Protein AF-A0A4Q3CVP9-F1 (afdb_monomer_lite)

pLDDT: mean 87.48, std 17.73, range [39.38, 98.94]

Sequence (114 aa):
MRLIPFLLAALLAPLSAQAQQSSAQEKPRWTLVIHGGAGTIQKDKITPEQEASVRAGLEAALAAGSKVLEAGGDSLDAVQAAVQVLEDDPHFNAGRGAVFTWEGRNELDSAIMD

Structure (mmCIF, N/CA/C/O backbone):
data_AF-A0A4Q3CVP9-F1
#
_entry.id   AF-A0A4Q3CVP9-F1
#
loop_
_atom_site.group_PDB
_atom_site.id
_atom_site.type_symbol
_atom_site.label_atom_id
_atom_site.label_alt_id
_atom_site.label_comp_id
_atom_site.label_asym_id
_atom_site.label_entity_id
_atom_site.label_seq_id
_atom_site.pdbx_PDB_ins_code
_atom_site.Cartn_x
_atom_site.Cartn_y
_atom_site.Cartn_z
_atom_site.occupancy
_atom_site.B_iso_or_equiv
_atom_site.auth_seq_id
_atom_site.auth_comp_id
_atom_site.auth_asym_id
_atom_site.auth_atom_id
_atom_site.pdbx_PDB_model_num
ATOM 1 N N . MET A 1 1 ? -49.869 29.093 83.827 1.00 49.91 1 MET A N 1
ATOM 2 C CA . MET A 1 1 ? -49.875 28.955 82.354 1.00 49.91 1 MET A CA 1
ATOM 3 C C . MET A 1 1 ? -48.443 28.773 81.887 1.00 49.91 1 MET A C 1
ATOM 5 O O . MET A 1 1 ? -47.616 29.626 82.169 1.00 49.91 1 MET A O 1
ATOM 9 N N . ARG A 1 2 ? -48.130 27.607 81.314 1.00 39.38 2 ARG A N 1
ATOM 10 C CA . ARG A 1 2 ? -46.774 27.204 80.918 1.00 39.38 2 ARG A CA 1
ATOM 11 C C . ARG A 1 2 ? -46.460 27.763 79.526 1.00 39.38 2 ARG A C 1
ATOM 13 O O . ARG A 1 2 ? -47.207 27.490 78.594 1.00 39.38 2 ARG A O 1
ATOM 20 N N . LEU A 1 3 ? -45.377 28.528 79.409 1.00 46.81 3 LEU A N 1
ATOM 21 C CA . LEU A 1 3 ? -44.767 28.936 78.141 1.00 46.81 3 LEU A CA 1
ATOM 22 C C . LEU A 1 3 ? -43.861 27.795 77.660 1.00 46.81 3 LEU A C 1
ATOM 24 O O . LEU A 1 3 ? -42.902 27.446 78.343 1.00 46.81 3 LEU A O 1
ATOM 28 N N . ILE A 1 4 ? -44.184 27.206 76.510 1.00 51.59 4 ILE A N 1
ATOM 29 C CA . ILE A 1 4 ? -43.342 26.236 75.800 1.00 51.59 4 ILE A CA 1
ATOM 30 C C . ILE A 1 4 ? -42.856 26.941 74.527 1.00 51.59 4 ILE A C 1
ATOM 32 O O . ILE A 1 4 ? -43.703 27.347 73.730 1.00 51.59 4 ILE A O 1
ATOM 36 N N . PRO A 1 5 ? -41.542 27.116 74.302 1.00 55.25 5 PRO A N 1
ATOM 37 C CA . PRO A 1 5 ? -41.051 27.578 73.016 1.00 55.25 5 PRO A CA 1
ATOM 38 C C . PRO A 1 5 ? -41.010 26.397 72.039 1.00 55.25 5 PRO A C 1
ATOM 40 O O . PRO A 1 5 ? -40.475 25.331 72.342 1.00 55.25 5 PRO A O 1
ATOM 43 N N . PHE A 1 6 ? -41.590 26.591 70.856 1.00 50.88 6 PHE A N 1
ATOM 44 C CA . PHE A 1 6 ? -41.427 25.692 69.719 1.00 50.88 6 PHE A CA 1
ATOM 45 C C . PHE A 1 6 ? -39.969 25.749 69.241 1.00 50.88 6 PHE A C 1
ATOM 47 O O . PHE A 1 6 ? -39.538 26.738 68.653 1.00 50.88 6 PHE A O 1
ATOM 54 N N . LEU A 1 7 ? -39.212 24.682 69.492 1.00 50.00 7 LEU A N 1
ATOM 55 C CA . LEU A 1 7 ? -37.922 24.414 68.858 1.00 50.00 7 LEU A CA 1
ATOM 56 C C . LEU A 1 7 ? -38.195 23.579 67.601 1.00 50.00 7 LEU A C 1
ATOM 58 O O . LEU A 1 7 ? -38.380 22.366 67.666 1.00 50.00 7 LEU A O 1
ATOM 62 N N . LEU A 1 8 ? -38.281 24.255 66.455 1.00 51.00 8 LEU A N 1
ATOM 63 C CA . LEU A 1 8 ? -38.366 23.624 65.142 1.00 51.00 8 LEU A CA 1
ATOM 64 C C . LEU A 1 8 ? -36.949 23.182 64.739 1.00 51.00 8 LEU A C 1
ATOM 66 O O . LEU A 1 8 ? -36.159 23.974 64.228 1.00 51.00 8 LEU A O 1
ATOM 70 N N . ALA A 1 9 ? -36.598 21.928 65.020 1.00 53.41 9 ALA A N 1
ATOM 71 C CA . ALA A 1 9 ? -35.363 21.328 64.530 1.00 53.41 9 ALA A CA 1
ATOM 72 C C . ALA A 1 9 ? -35.517 21.017 63.032 1.00 53.41 9 ALA A C 1
ATOM 74 O O . ALA A 1 9 ? -36.109 20.008 62.651 1.00 53.41 9 ALA A O 1
ATOM 75 N N . ALA A 1 10 ? -35.013 21.904 62.175 1.00 58.75 10 ALA A N 1
ATOM 76 C CA . ALA A 1 10 ? -34.870 21.631 60.752 1.00 58.75 10 ALA A CA 1
ATOM 77 C C . ALA A 1 10 ? -33.737 20.607 60.552 1.00 58.75 10 ALA A C 1
ATOM 79 O O . ALA A 1 10 ? -32.559 20.937 60.689 1.00 58.75 10 ALA A O 1
ATOM 80 N N . LEU A 1 11 ? -34.094 19.354 60.251 1.00 58.72 11 LEU A N 1
ATOM 81 C CA . LEU A 1 11 ? -33.146 18.344 59.782 1.00 58.72 11 LEU A CA 1
ATOM 82 C C . LEU A 1 11 ? -32.639 18.737 58.385 1.00 58.72 11 LEU A C 1
ATOM 84 O O . LEU A 1 11 ? -33.310 18.513 57.380 1.00 58.72 11 LEU A O 1
ATOM 88 N N . LEU A 1 12 ? -31.436 19.308 58.327 1.00 59.53 12 LEU A N 1
ATOM 89 C CA . LEU A 1 12 ? -30.632 19.380 57.109 1.00 59.53 12 LEU A CA 1
ATOM 90 C C . LEU A 1 12 ? -30.075 17.981 56.809 1.00 59.53 12 LEU A C 1
ATOM 92 O O . LEU A 1 12 ? -29.086 17.558 57.404 1.00 59.53 12 LEU A O 1
ATOM 96 N N . ALA A 1 13 ? -30.709 17.254 55.890 1.00 60.91 13 ALA A N 1
ATOM 97 C CA . ALA A 1 13 ? -30.067 16.114 55.244 1.00 60.91 13 ALA A CA 1
ATOM 98 C C . ALA A 1 13 ? -28.983 16.641 54.284 1.00 60.91 13 ALA A C 1
ATOM 100 O O . ALA A 1 13 ? -29.261 17.577 53.526 1.00 60.91 13 ALA A O 1
ATOM 101 N N . PRO A 1 14 ? -27.758 16.086 54.276 1.00 53.03 14 PRO A N 1
ATOM 102 C CA . PRO A 1 14 ? -26.772 16.486 53.291 1.00 53.03 14 PRO A CA 1
ATOM 103 C C . PRO A 1 14 ? -27.218 15.947 51.929 1.00 53.03 14 PRO A C 1
ATOM 105 O O . PRO A 1 14 ? -27.378 14.740 51.749 1.00 53.03 14 PRO A O 1
ATOM 108 N N . LEU A 1 15 ? -27.415 16.845 50.960 1.00 59.00 15 LEU A N 1
ATOM 109 C CA . LEU A 1 15 ? -27.398 16.475 49.549 1.00 59.00 15 LEU A CA 1
ATOM 110 C C . LEU A 1 15 ? -26.017 15.874 49.271 1.00 59.00 15 LEU A C 1
ATOM 112 O O . LEU A 1 15 ? -25.017 16.592 49.217 1.00 59.00 15 LEU A O 1
ATOM 116 N N . SER A 1 16 ? -25.943 14.557 49.118 1.00 61.94 16 SER A N 1
ATOM 117 C CA . SER A 1 16 ? -24.772 13.916 48.536 1.00 61.94 16 SER A CA 1
ATOM 118 C C . SER A 1 16 ? -24.676 14.374 47.083 1.00 61.94 16 SER A C 1
ATOM 120 O O . SER A 1 16 ? -25.385 13.878 46.212 1.00 61.94 16 SER A O 1
ATOM 122 N N . ALA A 1 17 ? -23.822 15.362 46.824 1.00 60.69 17 ALA A N 1
ATOM 123 C CA . ALA A 1 17 ? -23.383 15.695 45.482 1.00 60.69 17 ALA A CA 1
ATOM 124 C C . ALA A 1 17 ? -22.557 14.513 44.959 1.00 60.69 17 ALA A C 1
ATOM 126 O O . A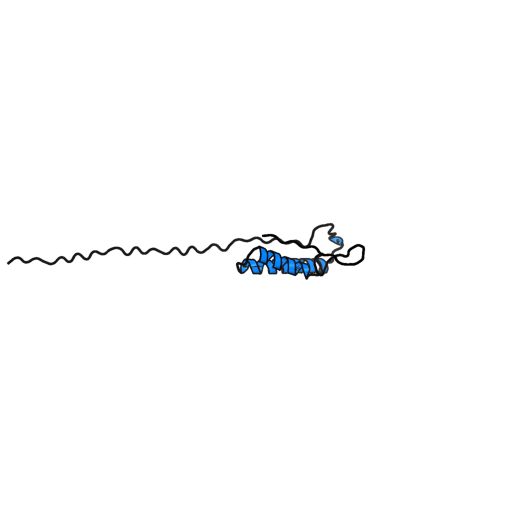LA A 1 17 ? -21.352 14.424 45.192 1.00 60.69 17 ALA A O 1
ATOM 127 N N . GLN A 1 18 ? -23.212 13.566 44.290 1.00 57.97 18 GLN A N 1
ATOM 128 C CA . GLN A 1 18 ? -22.516 12.603 43.450 1.00 57.97 18 GLN A CA 1
ATOM 129 C C . GLN A 1 18 ? -21.919 13.383 42.282 1.00 57.97 18 GLN A C 1
ATOM 131 O O . GLN A 1 18 ? -22.600 13.741 41.324 1.00 57.97 18 GLN A O 1
ATOM 136 N N . ALA A 1 19 ? -20.631 13.700 42.409 1.00 57.81 19 ALA A N 1
ATOM 137 C CA . ALA A 1 19 ? -19.806 14.111 41.293 1.00 57.81 19 ALA A CA 1
ATOM 138 C C . ALA A 1 19 ? -19.833 12.963 40.279 1.00 57.81 19 ALA A C 1
ATOM 140 O O . ALA A 1 19 ? -19.197 11.930 40.478 1.00 57.81 19 ALA A O 1
ATOM 141 N N . GLN A 1 20 ? -20.628 13.126 39.223 1.00 57.16 20 GLN A N 1
ATOM 142 C CA . GLN A 1 20 ? -20.619 12.237 38.075 1.00 57.16 20 GLN A CA 1
ATOM 143 C C . GLN A 1 20 ? -19.215 12.334 37.467 1.00 57.16 20 GLN A C 1
ATOM 145 O O . GLN A 1 20 ? -18.893 13.296 36.768 1.00 57.16 20 GLN A O 1
ATOM 150 N N . GLN A 1 21 ? -18.346 11.377 37.791 1.00 54.56 21 GLN A N 1
ATOM 151 C CA . GLN A 1 21 ? -17.086 11.198 37.086 1.00 54.56 21 GLN A CA 1
ATOM 152 C C . GLN A 1 21 ? -17.442 10.815 35.653 1.00 54.56 21 GLN A C 1
ATOM 154 O O . GLN A 1 21 ? -17.727 9.660 35.352 1.00 54.56 21 GLN A O 1
ATOM 159 N N . SER A 1 22 ? -17.468 11.816 34.775 1.00 55.22 22 SER A N 1
ATOM 160 C CA . SER A 1 22 ? -17.388 11.595 33.341 1.00 55.22 22 SER A CA 1
ATOM 161 C C . SER A 1 22 ? -16.044 10.921 33.097 1.00 55.22 22 SER A C 1
ATOM 163 O O . SER A 1 22 ? -15.002 11.577 33.089 1.00 55.22 22 SER A O 1
ATOM 165 N N . SER A 1 23 ? -16.042 9.591 33.011 1.00 55.31 23 SER A N 1
ATOM 166 C CA . SER A 1 23 ? -14.893 8.859 32.507 1.00 55.31 23 SER A CA 1
ATOM 167 C C . SER A 1 23 ? -14.706 9.326 31.070 1.00 55.31 23 SER A C 1
ATOM 169 O O . SER A 1 23 ? -15.457 8.912 30.185 1.00 55.31 23 SER A O 1
ATOM 171 N N . ALA A 1 24 ? -13.760 10.236 30.842 1.00 62.31 24 ALA A N 1
ATOM 172 C CA . ALA A 1 24 ? -13.272 10.505 29.505 1.00 62.31 24 ALA A CA 1
ATOM 173 C C . ALA A 1 24 ? -12.832 9.150 28.944 1.00 62.31 24 ALA A C 1
ATOM 175 O O . ALA A 1 24 ? -11.855 8.577 29.421 1.00 62.31 24 ALA A O 1
ATOM 176 N N . GLN A 1 25 ? -13.624 8.587 28.031 1.00 63.53 25 GLN A N 1
ATOM 177 C CA . GLN A 1 25 ? -13.261 7.363 27.334 1.00 63.53 25 GLN A CA 1
ATOM 178 C C . GLN A 1 25 ? -11.905 7.623 26.681 1.00 63.53 25 GLN A C 1
ATOM 180 O O . GLN A 1 25 ? -11.777 8.554 25.880 1.00 63.53 25 GLN A O 1
ATOM 185 N N . GLU A 1 26 ? -10.880 6.872 27.088 1.00 71.06 26 GLU A N 1
ATOM 186 C CA . GLU A 1 26 ? -9.583 6.949 26.428 1.00 71.06 26 GLU A CA 1
ATOM 187 C C . GLU A 1 26 ? -9.799 6.675 24.943 1.00 71.06 26 GLU A C 1
ATOM 189 O O . GLU A 1 26 ? -10.462 5.705 24.571 1.00 71.06 26 GLU A O 1
ATOM 194 N N . LYS A 1 27 ? -9.270 7.560 24.089 1.00 71.44 27 LYS A N 1
ATOM 195 C CA . LYS A 1 27 ? -9.341 7.345 22.645 1.00 71.44 27 LYS A CA 1
ATOM 196 C C . LYS A 1 27 ? -8.721 5.977 22.339 1.00 71.44 27 LYS A C 1
ATOM 198 O O . LYS A 1 27 ? -7.596 5.735 22.791 1.00 71.44 27 LYS A O 1
ATOM 203 N N . PRO A 1 28 ? -9.414 5.103 21.590 1.00 77.25 28 PRO A N 1
ATOM 204 C CA . PRO A 1 28 ? -8.885 3.792 21.260 1.00 77.25 28 PRO A CA 1
ATOM 205 C C . PRO A 1 28 ? -7.530 3.950 20.571 1.00 77.25 28 PRO A C 1
ATOM 207 O O . PRO A 1 28 ? -7.363 4.745 19.643 1.00 77.25 28 PRO A O 1
ATOM 210 N N . ARG A 1 29 ? -6.537 3.218 21.076 1.00 92.19 29 ARG A N 1
ATOM 211 C CA . ARG A 1 29 ? -5.202 3.178 20.484 1.00 92.19 29 ARG A CA 1
ATOM 212 C C . ARG A 1 29 ? -5.200 2.127 19.392 1.00 92.19 29 ARG A C 1
ATOM 214 O O . ARG A 1 29 ? -5.424 0.955 19.672 1.00 92.19 29 ARG A O 1
ATOM 221 N N . TRP A 1 30 ? -4.905 2.547 18.174 1.00 96.56 30 TRP A N 1
ATOM 222 C CA . TRP A 1 30 ? -4.783 1.659 17.028 1.00 96.56 30 TRP A CA 1
ATOM 223 C C . TRP A 1 30 ? -3.356 1.669 16.479 1.00 96.56 30 TRP A C 1
ATOM 225 O O . TRP A 1 30 ? -2.524 2.518 16.810 1.00 96.56 30 TRP A O 1
ATOM 235 N N . THR A 1 31 ? -3.049 0.673 15.660 1.00 97.69 31 THR A N 1
ATOM 236 C CA . THR A 1 31 ? -1.818 0.586 14.877 1.00 97.69 31 THR A CA 1
ATOM 237 C C . THR A 1 31 ? -2.187 -0.045 13.547 1.00 97.69 31 THR A C 1
ATOM 239 O O . THR A 1 31 ? -2.794 -1.111 13.530 1.00 97.69 31 THR A O 1
ATOM 242 N N . LEU A 1 32 ? -1.840 0.625 12.451 1.00 98.31 32 LEU A N 1
ATOM 243 C CA . LEU A 1 32 ? -2.076 0.148 11.094 1.00 98.31 32 LEU A CA 1
ATOM 244 C C . LEU A 1 32 ? -0.728 -0.068 10.410 1.00 98.31 32 LEU A C 1
ATOM 246 O O . LEU A 1 32 ? 0.145 0.799 10.461 1.00 98.31 32 LEU A O 1
ATOM 250 N N . VAL A 1 33 ? -0.562 -1.229 9.781 1.00 98.50 33 VAL A N 1
ATOM 251 C CA . VAL A 1 33 ? 0.636 -1.595 9.020 1.00 98.50 33 VAL A CA 1
ATOM 252 C C . VAL A 1 33 ? 0.201 -2.036 7.630 1.00 98.50 33 VAL A C 1
ATOM 254 O O . VAL A 1 33 ? -0.765 -2.779 7.493 1.00 98.50 33 VAL A O 1
ATOM 257 N N . ILE A 1 34 ? 0.929 -1.585 6.610 1.00 98.62 34 ILE A N 1
ATOM 258 C CA . ILE A 1 34 ? 0.698 -1.927 5.203 1.00 98.62 34 ILE A CA 1
ATOM 259 C C . ILE A 1 34 ? 2.004 -2.405 4.555 1.00 98.62 34 ILE A C 1
ATOM 261 O O . ILE A 1 34 ? 3.093 -2.102 5.049 1.00 98.62 34 ILE A O 1
ATOM 265 N N . HIS A 1 35 ? 1.914 -3.106 3.423 1.00 98.12 35 HIS A N 1
ATOM 266 C CA . HIS A 1 35 ? 3.063 -3.396 2.564 1.00 98.12 35 HIS A CA 1
ATOM 267 C C . HIS A 1 35 ? 2.687 -3.299 1.080 1.00 98.12 35 HIS A C 1
ATOM 269 O O . HIS A 1 35 ? 1.576 -3.643 0.697 1.00 98.12 35 HIS A O 1
ATOM 275 N N . GLY A 1 36 ? 3.645 -2.911 0.234 1.00 96.69 36 GLY A N 1
ATOM 276 C CA . GLY A 1 36 ? 3.508 -2.924 -1.233 1.00 96.69 36 GLY A CA 1
ATOM 277 C C . GLY A 1 36 ? 4.071 -4.182 -1.911 1.00 96.69 36 GLY A C 1
ATOM 278 O O . GLY A 1 36 ? 4.142 -4.244 -3.133 1.00 96.69 36 GLY A O 1
ATOM 279 N N . GLY A 1 37 ? 4.518 -5.165 -1.120 1.00 95.50 37 GLY A N 1
ATOM 280 C CA . GLY A 1 37 ? 5.184 -6.386 -1.587 1.00 95.50 37 GLY A CA 1
ATOM 281 C C . GLY A 1 37 ? 6.653 -6.454 -1.156 1.00 95.50 37 GLY A C 1
ATOM 282 O O . GLY A 1 37 ? 7.275 -5.441 -0.840 1.00 95.50 37 GLY A O 1
ATOM 283 N N . ALA A 1 38 ? 7.204 -7.666 -1.116 1.00 94.06 38 ALA A N 1
ATOM 284 C CA . ALA A 1 38 ? 8.601 -7.932 -0.777 1.00 94.06 38 ALA A CA 1
ATOM 285 C C . ALA A 1 38 ? 9.250 -8.807 -1.859 1.00 94.06 38 ALA A C 1
ATOM 287 O O . ALA A 1 38 ? 8.565 -9.538 -2.570 1.00 94.06 38 ALA A O 1
ATOM 288 N N . GLY A 1 39 ? 10.576 -8.741 -1.988 1.00 91.56 39 GLY A N 1
ATOM 289 C CA . GLY A 1 39 ? 11.312 -9.511 -2.989 1.00 91.56 39 GLY A CA 1
ATOM 290 C C . GLY A 1 39 ? 12.674 -8.903 -3.305 1.00 91.56 39 GLY A C 1
ATOM 291 O O . GLY A 1 39 ? 13.264 -8.194 -2.488 1.00 91.56 39 GLY A O 1
ATOM 292 N N . THR A 1 40 ? 13.184 -9.173 -4.506 1.00 91.06 40 THR A N 1
ATOM 293 C CA . THR A 1 40 ? 14.457 -8.609 -4.967 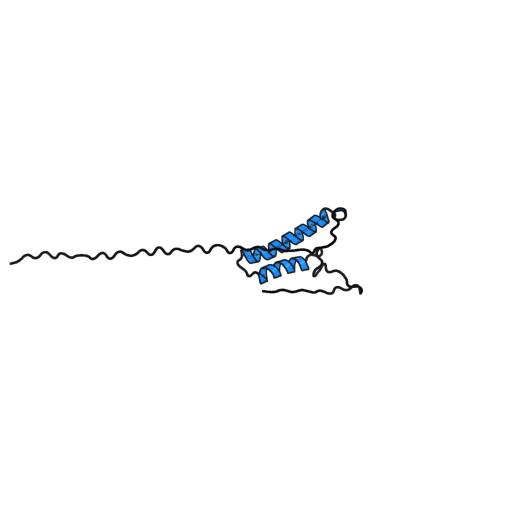1.00 91.06 40 THR A CA 1
ATOM 294 C C . THR A 1 40 ? 14.273 -7.172 -5.448 1.00 91.06 40 THR A C 1
ATOM 296 O O . THR A 1 40 ? 13.989 -6.920 -6.615 1.00 91.06 40 THR A O 1
ATOM 299 N N . ILE A 1 41 ? 14.474 -6.223 -4.536 1.00 89.44 41 ILE A N 1
ATOM 300 C CA . ILE A 1 41 ? 14.425 -4.784 -4.805 1.00 89.44 41 ILE A CA 1
ATOM 301 C C . ILE A 1 41 ? 15.863 -4.274 -4.962 1.00 89.44 41 ILE A C 1
ATOM 303 O O . ILE A 1 41 ? 16.611 -4.167 -3.991 1.00 89.44 41 ILE A O 1
ATOM 307 N N . GLN A 1 42 ? 16.270 -3.995 -6.199 1.00 91.62 42 GLN A N 1
ATOM 308 C CA . GLN A 1 42 ? 17.619 -3.520 -6.527 1.00 91.62 42 GLN A CA 1
ATOM 309 C C . GLN A 1 42 ? 17.634 -1.992 -6.515 1.00 91.62 42 GLN A C 1
ATOM 311 O O . GLN A 1 42 ? 17.214 -1.356 -7.478 1.00 91.62 42 GLN A O 1
ATOM 316 N N . LYS A 1 43 ? 18.070 -1.403 -5.395 1.00 89.94 43 LYS A N 1
ATOM 317 C CA . LYS A 1 43 ? 18.014 0.051 -5.167 1.00 89.94 43 LYS A CA 1
ATOM 318 C C . LYS A 1 43 ? 18.768 0.859 -6.230 1.00 89.94 43 LYS A C 1
ATOM 320 O O . LYS A 1 43 ? 18.349 1.954 -6.570 1.00 89.94 43 LYS A O 1
ATOM 325 N N . ASP A 1 44 ? 19.847 0.308 -6.773 1.00 94.38 44 ASP A N 1
ATOM 326 C CA . ASP A 1 44 ? 20.634 0.883 -7.868 1.00 94.38 44 ASP A CA 1
ATOM 327 C C . ASP A 1 44 ? 19.871 0.970 -9.201 1.00 94.38 44 ASP A C 1
ATOM 329 O O . ASP A 1 44 ? 20.264 1.732 -10.081 1.00 94.38 44 ASP A O 1
ATOM 333 N N . LYS A 1 45 ? 18.772 0.221 -9.349 1.00 93.62 45 LYS A N 1
ATOM 334 C CA . LYS A 1 45 ? 17.906 0.225 -10.537 1.00 93.62 45 LYS A CA 1
ATOM 335 C C . LYS A 1 45 ? 16.628 1.041 -10.375 1.00 93.62 45 LYS A C 1
ATOM 337 O O . LYS A 1 45 ? 15.832 1.086 -11.308 1.00 93.62 45 LYS A O 1
ATOM 342 N N . ILE A 1 46 ? 16.418 1.652 -9.213 1.00 93.94 46 ILE A N 1
ATOM 343 C CA . ILE A 1 46 ? 15.239 2.467 -8.925 1.00 93.94 46 ILE A CA 1
ATOM 344 C C . ILE A 1 46 ? 15.620 3.928 -9.117 1.00 93.94 46 ILE A C 1
ATOM 346 O O . ILE A 1 46 ? 16.556 4.418 -8.484 1.00 93.94 46 ILE A O 1
ATOM 350 N N . THR A 1 47 ? 14.902 4.631 -9.991 1.00 96.81 47 THR A N 1
ATOM 351 C CA . THR A 1 47 ? 15.098 6.077 -10.120 1.00 96.81 47 THR A CA 1
ATOM 352 C C . THR A 1 47 ? 14.489 6.806 -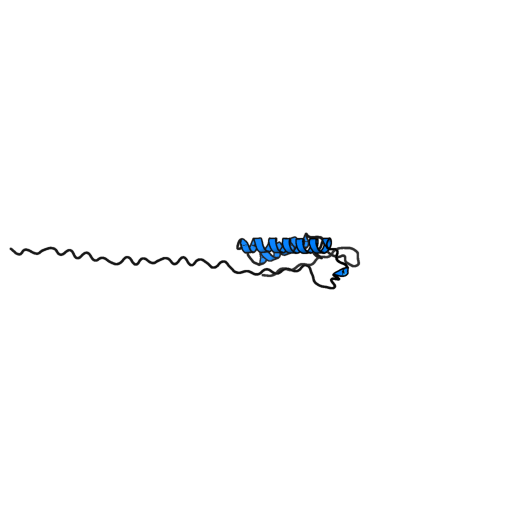8.916 1.00 96.81 47 THR A C 1
ATOM 354 O O . THR A 1 47 ? 13.543 6.299 -8.303 1.00 96.81 47 THR A O 1
ATOM 357 N N . PRO A 1 48 ? 14.979 8.008 -8.563 1.00 97.00 48 PRO A N 1
ATOM 358 C CA . PRO A 1 48 ? 14.382 8.808 -7.493 1.00 97.00 48 PRO A CA 1
ATOM 359 C C . PRO A 1 48 ? 12.877 9.043 -7.677 1.00 97.00 48 PRO A C 1
ATOM 361 O O . PRO A 1 48 ? 12.128 9.050 -6.705 1.00 97.00 48 PRO A O 1
ATOM 364 N N . GLU A 1 49 ? 12.422 9.188 -8.921 1.00 97.50 49 GLU A N 1
ATOM 365 C CA . GLU A 1 49 ? 11.014 9.380 -9.265 1.00 97.50 49 GLU A CA 1
ATOM 366 C C . GLU A 1 49 ? 10.196 8.117 -8.986 1.00 97.50 49 GLU A C 1
ATOM 368 O O . GLU A 1 49 ? 9.131 8.207 -8.385 1.00 97.50 49 GLU A O 1
ATOM 373 N N . GLN A 1 50 ? 10.709 6.938 -9.353 1.00 95.69 50 GLN A N 1
ATOM 374 C CA . GLN A 1 50 ? 10.059 5.663 -9.040 1.00 95.69 50 GLN A CA 1
ATOM 375 C C . GLN A 1 50 ? 9.972 5.435 -7.527 1.00 95.69 50 GLN A C 1
ATOM 377 O O . GLN A 1 50 ? 8.922 5.027 -7.031 1.00 95.69 50 GLN A O 1
ATOM 382 N N . GLU A 1 51 ? 11.044 5.728 -6.778 1.00 96.50 51 GLU A N 1
ATOM 383 C CA . GLU A 1 51 ? 11.012 5.646 -5.312 1.00 96.50 51 GLU A CA 1
ATOM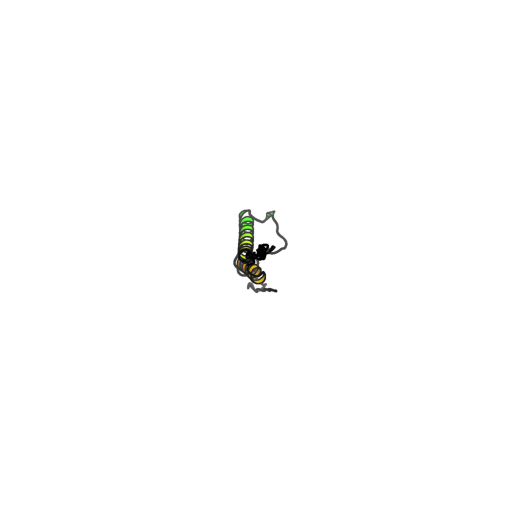 384 C C . GLU A 1 51 ? 9.966 6.609 -4.731 1.00 96.50 51 GLU A C 1
ATOM 386 O O . GLU A 1 51 ? 9.188 6.216 -3.860 1.00 96.50 51 GLU A O 1
ATOM 391 N N . ALA A 1 52 ? 9.913 7.849 -5.225 1.00 97.94 52 ALA A N 1
ATOM 392 C CA . ALA A 1 52 ? 8.940 8.841 -4.781 1.00 97.94 52 ALA A CA 1
ATOM 393 C C . ALA A 1 52 ? 7.495 8.407 -5.074 1.00 97.94 52 ALA A C 1
ATOM 395 O O . ALA A 1 52 ? 6.646 8.520 -4.192 1.00 97.94 52 ALA A O 1
ATOM 396 N N . SER A 1 53 ? 7.220 7.858 -6.261 1.00 97.88 53 SER A N 1
ATOM 397 C CA . SER A 1 53 ? 5.897 7.338 -6.624 1.00 97.88 53 SER A CA 1
ATOM 398 C C . SER A 1 53 ? 5.460 6.184 -5.723 1.00 97.88 53 SER A C 1
ATOM 400 O O . SER A 1 53 ? 4.349 6.212 -5.201 1.00 97.88 53 SER A O 1
ATOM 402 N N . VAL A 1 54 ? 6.344 5.216 -5.457 1.00 97.12 54 VAL A N 1
ATOM 403 C CA . VAL A 1 54 ? 6.045 4.097 -4.545 1.00 97.12 54 VAL A CA 1
ATOM 404 C C . VAL A 1 54 ? 5.786 4.595 -3.120 1.00 97.12 54 VAL A C 1
ATOM 406 O O . VAL A 1 54 ? 4.850 4.138 -2.464 1.00 97.12 54 VAL A O 1
ATOM 409 N N . ARG A 1 55 ? 6.583 5.551 -2.623 1.00 98.06 55 ARG A N 1
ATOM 410 C CA . ARG A 1 55 ? 6.366 6.142 -1.291 1.00 98.06 55 ARG A CA 1
ATOM 411 C C . ARG A 1 55 ? 5.041 6.891 -1.208 1.00 98.06 55 ARG A C 1
ATOM 413 O O . ARG A 1 55 ? 4.318 6.693 -0.239 1.00 98.06 55 ARG A O 1
ATOM 420 N N . ALA A 1 56 ? 4.702 7.675 -2.228 1.00 98.62 56 ALA A N 1
ATOM 421 C CA . ALA A 1 56 ? 3.432 8.390 -2.290 1.00 98.62 56 ALA A CA 1
ATOM 422 C C . ALA A 1 56 ? 2.230 7.429 -2.282 1.00 98.62 56 ALA A C 1
ATOM 424 O O . ALA A 1 56 ? 1.261 7.677 -1.568 1.00 98.62 56 ALA A O 1
ATOM 425 N N . GLY A 1 57 ? 2.310 6.310 -3.009 1.00 98.69 57 GLY A N 1
ATOM 426 C CA . GLY A 1 57 ? 1.278 5.269 -2.995 1.00 98.69 57 GLY A CA 1
ATOM 427 C C . GLY A 1 57 ? 1.089 4.627 -1.616 1.00 98.69 57 GLY A C 1
ATOM 428 O O . GLY A 1 57 ? -0.036 4.504 -1.128 1.00 98.69 57 GLY A O 1
ATOM 429 N N . LEU A 1 58 ? 2.191 4.293 -0.930 1.00 98.81 58 LEU A N 1
ATOM 430 C CA . LEU A 1 58 ? 2.150 3.770 0.443 1.00 98.81 58 LEU A CA 1
ATOM 431 C C . LEU A 1 58 ? 1.564 4.794 1.426 1.00 98.81 58 LEU A C 1
ATOM 433 O O . LEU A 1 58 ? 0.730 4.445 2.259 1.00 98.81 58 LEU A O 1
ATOM 437 N N . GLU A 1 59 ? 1.972 6.059 1.333 1.00 98.81 59 GLU A N 1
ATOM 438 C CA . GLU A 1 59 ? 1.435 7.134 2.172 1.00 98.81 59 GLU A CA 1
ATOM 439 C C . GLU A 1 59 ? -0.067 7.334 1.940 1.00 98.81 59 GLU A C 1
ATOM 441 O O . GLU A 1 59 ? -0.819 7.461 2.907 1.00 98.81 59 GLU A O 1
ATOM 446 N N . ALA A 1 60 ? -0.525 7.293 0.686 1.00 98.88 60 ALA A N 1
ATOM 447 C CA . ALA A 1 60 ? -1.940 7.401 0.344 1.00 98.88 60 ALA A CA 1
ATOM 448 C C . ALA A 1 60 ? -2.764 6.235 0.914 1.00 98.88 60 ALA A C 1
ATOM 450 O O . ALA A 1 60 ? -3.818 6.463 1.513 1.00 98.88 60 ALA A O 1
ATOM 451 N N . ALA A 1 61 ? -2.274 4.998 0.786 1.00 98.88 61 ALA A N 1
ATOM 452 C CA . ALA A 1 61 ? -2.942 3.818 1.333 1.00 98.88 61 ALA A CA 1
ATOM 453 C C . ALA A 1 61 ? -3.010 3.860 2.866 1.00 98.88 61 ALA A C 1
ATOM 455 O O . ALA A 1 61 ? -4.067 3.623 3.459 1.00 98.88 61 ALA A O 1
ATOM 456 N N . LEU A 1 62 ? -1.902 4.229 3.518 1.00 98.81 62 LEU A N 1
ATOM 457 C CA . LEU A 1 62 ? -1.852 4.368 4.971 1.00 98.81 62 LEU A CA 1
ATOM 458 C C . LEU A 1 62 ? -2.798 5.472 5.453 1.00 98.81 62 LEU A C 1
ATOM 460 O O . LEU A 1 62 ? -3.502 5.277 6.444 1.00 98.81 62 LEU A O 1
ATOM 464 N N . ALA A 1 63 ? -2.852 6.606 4.750 1.00 98.81 63 ALA A N 1
ATOM 465 C CA . ALA A 1 63 ? -3.751 7.709 5.068 1.00 98.81 63 ALA A CA 1
ATOM 466 C C . ALA A 1 63 ? -5.227 7.308 4.928 1.00 98.81 63 ALA A C 1
ATOM 468 O O . ALA A 1 63 ? -6.036 7.666 5.784 1.00 98.81 63 ALA A O 1
ATOM 469 N N . ALA A 1 64 ? -5.583 6.539 3.894 1.00 98.94 64 ALA A N 1
ATOM 470 C CA . ALA A 1 64 ? -6.950 6.065 3.686 1.00 98.94 64 ALA A CA 1
ATOM 471 C C . ALA A 1 64 ? -7.435 5.176 4.840 1.00 98.94 64 ALA A C 1
ATOM 473 O O . ALA A 1 64 ? -8.487 5.452 5.417 1.00 98.94 64 ALA A O 1
ATOM 474 N N . GLY A 1 65 ? -6.647 4.170 5.234 1.00 98.75 65 GLY A N 1
ATOM 475 C CA . GLY A 1 65 ? -6.992 3.314 6.373 1.00 98.75 65 GLY A CA 1
ATOM 476 C C . GLY A 1 65 ? -6.956 4.059 7.712 1.00 98.75 65 GLY A C 1
ATOM 477 O O . GLY A 1 65 ? -7.861 3.911 8.533 1.00 98.75 65 GLY A O 1
ATOM 478 N N . SER A 1 66 ? -5.964 4.934 7.918 1.00 98.50 66 SER A N 1
ATOM 479 C CA . SER A 1 66 ? -5.854 5.742 9.145 1.00 98.50 66 SER A CA 1
ATOM 48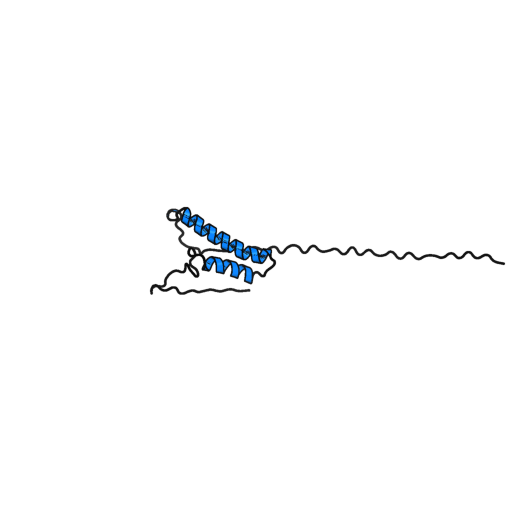0 C C . SER A 1 66 ? -7.068 6.648 9.332 1.00 98.50 66 SER A C 1
ATOM 482 O O . SER A 1 66 ? -7.595 6.737 10.435 1.00 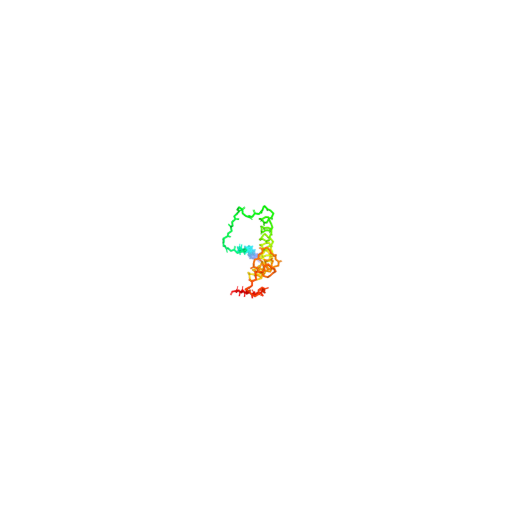98.50 66 SER A O 1
ATOM 484 N N . LYS A 1 67 ? -7.578 7.254 8.252 1.00 98.56 67 LYS A N 1
ATOM 485 C CA . LYS A 1 67 ? -8.778 8.100 8.289 1.00 98.56 67 LYS A CA 1
ATOM 486 C C . LYS A 1 67 ? -10.010 7.353 8.814 1.00 98.56 67 LYS A C 1
ATOM 488 O O . LYS A 1 67 ? -10.825 7.954 9.511 1.00 98.56 67 LYS A O 1
ATOM 493 N N . VAL A 1 68 ? -10.154 6.064 8.494 1.00 98.56 68 VAL A N 1
ATOM 494 C CA . VAL A 1 68 ? -11.251 5.227 9.010 1.00 98.56 68 VAL A CA 1
ATOM 495 C C . VAL A 1 68 ? -11.108 5.037 10.522 1.00 98.56 68 VAL A C 1
ATOM 497 O O . VAL A 1 68 ? -12.050 5.305 11.267 1.00 98.56 68 VAL A O 1
ATOM 500 N N . LEU A 1 69 ? -9.913 4.665 10.990 1.00 98.00 69 LEU A N 1
ATOM 501 C CA . LEU A 1 69 ? -9.636 4.442 12.415 1.00 98.00 69 LEU A CA 1
ATOM 502 C C . LEU A 1 69 ? -9.734 5.734 13.241 1.00 98.00 69 LEU A C 1
ATOM 504 O O . LEU A 1 69 ? -10.258 5.731 14.353 1.00 98.00 69 LEU A O 1
ATOM 508 N N . GLU A 1 70 ? -9.274 6.864 12.699 1.00 96.69 70 GLU A N 1
ATOM 509 C CA . GLU A 1 70 ? -9.399 8.189 13.320 1.00 96.69 70 GLU A CA 1
ATOM 510 C C . GLU A 1 70 ? -10.858 8.621 13.498 1.00 96.69 70 GLU A C 1
ATOM 512 O O . GLU A 1 70 ? -11.181 9.305 14.472 1.00 96.69 70 GLU A O 1
ATOM 517 N N . ALA A 1 71 ? -11.739 8.202 12.586 1.00 96.31 71 ALA A N 1
ATOM 518 C CA . ALA A 1 71 ? -13.179 8.421 12.677 1.00 96.31 71 ALA A CA 1
ATOM 519 C C . ALA A 1 71 ? -13.890 7.431 13.622 1.00 96.31 71 ALA A C 1
ATOM 521 O O . ALA A 1 71 ? -15.097 7.559 13.828 1.00 96.31 71 ALA A O 1
ATOM 522 N N . GLY A 1 72 ? -13.161 6.477 14.213 1.00 95.19 72 GLY A N 1
ATOM 523 C CA . GLY A 1 72 ? -13.709 5.438 15.086 1.00 95.19 72 GLY A CA 1
ATOM 524 C C . GLY A 1 72 ? -14.368 4.276 14.341 1.00 95.19 72 GLY A C 1
ATOM 525 O O . GLY A 1 72 ? -15.205 3.603 14.934 1.00 95.19 72 GLY A O 1
ATOM 526 N N . GLY A 1 73 ? -14.036 4.073 13.061 1.00 96.25 73 GLY A N 1
ATOM 527 C CA . GLY A 1 73 ? -14.477 2.913 12.285 1.00 96.25 73 GLY A CA 1
ATOM 528 C C . GLY A 1 73 ? -13.727 1.628 12.645 1.00 96.25 73 GLY A C 1
ATOM 529 O O . GLY A 1 73 ? -12.708 1.659 13.343 1.00 96.25 73 GLY A O 1
ATOM 530 N N . ASP A 1 74 ? -14.228 0.504 12.136 1.00 96.94 74 ASP A N 1
ATOM 531 C CA . ASP A 1 74 ? -13.713 -0.826 12.458 1.00 96.94 74 ASP A CA 1
ATOM 532 C C . ASP A 1 74 ? -12.416 -1.157 11.701 1.00 96.94 74 ASP A C 1
ATOM 534 O O . ASP A 1 74 ? -12.113 -0.610 10.634 1.00 96.94 74 ASP A O 1
ATOM 538 N N . SER A 1 75 ? -11.631 -2.092 12.246 1.00 97.94 75 SER A N 1
ATOM 539 C CA . SER A 1 75 ? -10.372 -2.541 11.638 1.00 97.94 75 SER A CA 1
ATOM 540 C C . SER A 1 75 ? -10.565 -3.127 10.243 1.00 97.94 75 SER A C 1
ATOM 542 O O . SER A 1 75 ? -9.721 -2.896 9.377 1.00 97.94 75 SER A O 1
ATOM 544 N N . LEU A 1 76 ? -11.672 -3.841 10.015 1.00 98.50 76 LEU A N 1
ATOM 545 C CA . LEU A 1 76 ? -11.990 -4.454 8.727 1.00 98.50 76 LEU A CA 1
ATOM 546 C C . LEU A 1 76 ? -12.160 -3.396 7.623 1.00 98.50 76 LEU A C 1
ATOM 548 O O . LEU A 1 76 ? -11.573 -3.511 6.546 1.00 98.50 76 LEU A O 1
ATOM 552 N N . ASP A 1 77 ? -12.879 -2.313 7.924 1.00 98.62 77 ASP A N 1
ATOM 553 C CA . ASP A 1 77 ? -13.071 -1.191 7.001 1.00 98.62 77 ASP A CA 1
ATOM 554 C C . ASP A 1 77 ? -11.754 -0.451 6.732 1.00 98.62 77 ASP A C 1
ATOM 556 O O . ASP A 1 77 ? -11.475 -0.042 5.601 1.00 98.62 77 ASP A O 1
ATOM 560 N N . ALA A 1 78 ? -10.913 -0.298 7.759 1.00 98.75 78 ALA A N 1
ATOM 561 C CA . ALA A 1 78 ? -9.623 0.370 7.634 1.00 98.75 78 ALA A CA 1
ATOM 562 C C . ALA A 1 78 ? -8.654 -0.392 6.718 1.00 98.75 78 ALA A C 1
ATOM 564 O O . ALA A 1 78 ? -8.005 0.224 5.866 1.00 98.75 78 ALA A O 1
ATOM 565 N N . VAL A 1 79 ? -8.560 -1.722 6.858 1.00 98.75 79 VAL A N 1
ATOM 566 C CA . VAL A 1 79 ? -7.699 -2.534 5.981 1.00 98.75 79 VAL A CA 1
ATOM 567 C C . VAL A 1 79 ? -8.254 -2.593 4.561 1.00 98.75 79 VAL A C 1
ATOM 569 O O . VAL A 1 79 ? -7.476 -2.480 3.616 1.00 98.75 79 VAL A O 1
ATOM 572 N N . GLN A 1 80 ? -9.579 -2.664 4.391 1.00 98.88 80 GLN A N 1
ATOM 573 C CA . GLN A 1 80 ? -10.207 -2.609 3.071 1.00 98.88 80 GLN A CA 1
ATOM 574 C C . GLN A 1 80 ? -9.891 -1.286 2.358 1.00 98.88 80 GLN A C 1
ATOM 576 O O . GLN A 1 80 ? -9.479 -1.299 1.199 1.00 98.88 80 GLN A O 1
ATOM 581 N N . ALA A 1 81 ? -10.027 -0.150 3.050 1.00 98.88 81 ALA A N 1
ATOM 582 C CA . ALA A 1 81 ? -9.733 1.166 2.483 1.00 98.88 81 ALA A CA 1
ATOM 583 C C . ALA A 1 81 ? -8.261 1.308 2.060 1.00 98.88 81 ALA A C 1
ATOM 585 O O . ALA A 1 81 ? -7.973 1.874 1.006 1.00 98.88 81 ALA A O 1
ATOM 586 N N . ALA A 1 82 ? -7.326 0.778 2.854 1.00 98.88 82 ALA A N 1
ATOM 587 C CA . ALA A 1 82 ? -5.909 0.783 2.501 1.00 98.88 82 ALA A CA 1
ATOM 588 C C . ALA A 1 82 ? -5.610 -0.115 1.285 1.00 98.88 82 ALA A C 1
ATOM 590 O O . ALA A 1 82 ? -4.896 0.309 0.376 1.00 98.88 82 ALA A O 1
ATOM 591 N N . VAL A 1 83 ? -6.171 -1.330 1.242 1.00 98.75 83 VAL A N 1
ATOM 592 C CA . VAL A 1 83 ? -5.963 -2.285 0.138 1.00 98.75 83 VAL A CA 1
ATOM 593 C C . VAL A 1 83 ? -6.512 -1.745 -1.181 1.00 98.75 83 VAL A C 1
ATOM 595 O O . VAL A 1 83 ? -5.807 -1.815 -2.180 1.00 98.75 83 VAL A O 1
ATOM 598 N N . GLN A 1 84 ? -7.696 -1.126 -1.188 1.00 98.81 84 GLN A N 1
ATOM 599 C CA . GLN A 1 84 ? -8.273 -0.533 -2.403 1.00 98.81 84 GLN A CA 1
ATOM 600 C C . GLN A 1 84 ? -7.358 0.529 -3.028 1.00 98.81 84 GLN A C 1
ATOM 602 O O . GLN A 1 84 ? -7.193 0.566 -4.244 1.00 98.81 84 GLN A O 1
ATOM 607 N N . VAL A 1 85 ? -6.707 1.363 -2.207 1.00 98.88 85 VAL A N 1
ATOM 608 C CA . VAL A 1 85 ? -5.738 2.352 -2.709 1.00 98.88 85 VAL A CA 1
ATOM 609 C C . VAL A 1 85 ? -4.505 1.675 -3.309 1.00 98.88 85 VAL A C 1
ATOM 611 O O . VAL A 1 85 ? -4.018 2.124 -4.344 1.00 98.88 85 VAL A O 1
ATOM 614 N N . LEU A 1 86 ? -4.013 0.591 -2.699 1.00 98.81 86 LEU A N 1
ATOM 615 C CA . LEU A 1 86 ? -2.895 -0.180 -3.253 1.00 98.81 86 LEU A CA 1
ATOM 616 C C . LEU A 1 86 ? -3.274 -0.879 -4.568 1.00 98.81 86 LEU A C 1
ATOM 618 O O . LEU A 1 86 ? -2.460 -0.906 -5.483 1.00 98.81 86 LEU A O 1
ATOM 622 N N . GLU A 1 87 ? -4.489 -1.419 -4.678 1.00 98.81 87 GLU A N 1
ATOM 623 C CA . GLU A 1 87 ? -5.001 -2.057 -5.899 1.00 98.81 87 GLU A CA 1
ATOM 624 C C . GLU A 1 87 ? -5.202 -1.058 -7.047 1.00 98.81 87 GLU A C 1
ATOM 626 O O . GLU A 1 87 ? -5.031 -1.411 -8.215 1.00 98.81 87 GLU A O 1
ATOM 631 N N . ASP A 1 88 ? -5.561 0.190 -6.743 1.00 98.75 88 ASP A N 1
ATOM 632 C CA . ASP A 1 88 ? -5.745 1.238 -7.748 1.00 98.75 88 ASP A CA 1
ATOM 633 C C . ASP A 1 88 ? -4.434 1.895 -8.209 1.00 98.75 88 ASP A C 1
ATOM 635 O O . ASP A 1 88 ? -4.399 2.524 -9.275 1.00 98.75 88 ASP A O 1
ATOM 639 N N . ASP A 1 89 ? -3.354 1.769 -7.440 1.00 98.50 89 ASP A N 1
ATOM 640 C CA . ASP A 1 89 ? -2.058 2.347 -7.777 1.00 98.50 89 ASP A CA 1
ATOM 641 C C . ASP A 1 89 ? -1.248 1.387 -8.681 1.00 98.50 89 ASP A C 1
ATOM 643 O O . ASP A 1 89 ? -0.902 0.275 -8.276 1.00 98.50 89 ASP A O 1
ATOM 647 N N . PRO A 1 90 ? -0.902 1.796 -9.920 1.00 97.75 90 PRO A N 1
ATOM 648 C CA . PRO A 1 90 ? -0.215 0.931 -10.879 1.00 97.75 90 PRO A CA 1
ATOM 649 C C . PRO A 1 90 ? 1.220 0.551 -10.477 1.00 97.75 90 PRO A C 1
ATOM 651 O O . PRO A 1 90 ? 1.830 -0.274 -11.156 1.00 97.75 90 PRO A O 1
ATOM 654 N N . HIS A 1 91 ? 1.790 1.149 -9.427 1.00 97.00 91 HIS A N 1
ATOM 655 C CA . HIS A 1 91 ? 3.138 0.821 -8.959 1.00 97.00 91 HIS A CA 1
ATOM 656 C C . HIS A 1 91 ? 3.188 -0.441 -8.085 1.00 97.00 91 HIS A C 1
ATOM 658 O O . HIS A 1 91 ? 4.287 -0.934 -7.817 1.00 97.00 91 HIS A O 1
ATOM 664 N N . PHE A 1 92 ? 2.043 -0.981 -7.651 1.00 98.19 92 PHE A N 1
ATOM 665 C CA . PHE A 1 92 ? 1.982 -2.204 -6.849 1.00 98.19 92 PHE A CA 1
ATOM 666 C C . PHE A 1 92 ? 1.421 -3.373 -7.650 1.00 98.19 92 PHE A C 1
ATOM 668 O O . PHE A 1 92 ? 0.511 -3.224 -8.458 1.00 98.19 92 PHE A O 1
ATOM 675 N N . ASN A 1 93 ? 1.948 -4.572 -7.392 1.00 97.88 93 ASN A N 1
ATOM 676 C CA . ASN A 1 93 ? 1.460 -5.802 -8.011 1.00 97.88 93 ASN A CA 1
ATOM 677 C C . ASN A 1 93 ? 0.153 -6.276 -7.348 1.00 97.88 93 ASN A C 1
ATOM 679 O O . ASN A 1 93 ? 0.127 -7.291 -6.653 1.00 97.88 93 ASN A O 1
ATOM 683 N N . ALA A 1 94 ? -0.906 -5.499 -7.532 1.00 98.44 94 ALA A N 1
ATOM 684 C CA . ALA A 1 94 ? -2.276 -5.783 -7.137 1.00 98.44 94 ALA A CA 1
ATOM 685 C C . ALA A 1 94 ? -3.211 -4.982 -8.056 1.00 98.44 94 ALA A C 1
ATOM 687 O O . ALA A 1 94 ? -2.812 -3.942 -8.580 1.00 98.44 94 ALA A O 1
ATOM 688 N N . GLY A 1 95 ? -4.435 -5.467 -8.281 1.00 98.31 95 GLY A N 1
ATOM 689 C CA . GLY A 1 95 ? -5.439 -4.769 -9.090 1.00 98.31 95 GLY A CA 1
ATOM 690 C C . GLY A 1 95 ? -4.898 -4.240 -10.427 1.00 98.31 95 GLY A C 1
ATOM 691 O O . GLY A 1 95 ? -4.546 -5.007 -11.323 1.00 98.31 95 GLY A O 1
ATOM 692 N N . ARG A 1 96 ? -4.824 -2.913 -10.558 1.00 98.12 96 ARG A N 1
ATOM 693 C CA . ARG A 1 96 ? -4.402 -2.187 -11.764 1.00 98.12 96 ARG A CA 1
ATOM 694 C C . ARG A 1 96 ? -2.945 -2.433 -12.158 1.00 98.12 96 ARG A C 1
ATOM 696 O O . ARG A 1 96 ? -2.643 -2.410 -13.349 1.00 98.12 96 ARG A O 1
ATOM 703 N N . GLY A 1 97 ? -2.053 -2.638 -11.190 1.00 97.69 97 GLY A N 1
ATOM 704 C CA . GLY A 1 97 ? -0.627 -2.893 -11.426 1.00 97.69 97 GLY A CA 1
ATOM 705 C C . GLY A 1 97 ? -0.264 -4.379 -11.489 1.00 97.69 97 GLY A C 1
ATOM 706 O O . GLY A 1 97 ? 0.916 -4.728 -11.444 1.00 97.69 97 GLY A O 1
ATOM 707 N N . ALA A 1 98 ? -1.261 -5.267 -11.572 1.00 98.38 98 ALA A N 1
ATOM 708 C CA . ALA A 1 98 ? -1.043 -6.704 -11.556 1.00 98.38 98 ALA A CA 1
ATOM 709 C C . ALA A 1 98 ? -0.109 -7.185 -12.675 1.00 98.38 98 ALA A C 1
ATOM 711 O O . ALA A 1 98 ? -0.170 -6.751 -13.828 1.00 98.38 98 ALA A O 1
ATOM 712 N N . VAL A 1 99 ? 0.736 -8.151 -12.329 1.00 97.69 99 VAL A N 1
ATOM 713 C CA . VAL A 1 99 ? 1.609 -8.838 -13.280 1.00 97.69 99 VAL A CA 1
ATOM 714 C C . VAL A 1 99 ? 0.821 -9.761 -14.209 1.00 97.69 99 VAL A C 1
ATOM 716 O O . VAL A 1 99 ? -0.344 -10.095 -13.976 1.00 97.69 99 VAL A O 1
ATOM 719 N N . PHE A 1 100 ? 1.479 -10.181 -15.286 1.00 98.50 100 PHE A N 1
ATOM 720 C CA . PHE A 1 100 ? 0.912 -11.089 -16.273 1.00 98.50 100 PHE A CA 1
ATOM 721 C C . PHE A 1 100 ? 1.240 -12.549 -15.954 1.00 98.50 100 PHE A C 1
ATOM 723 O O . PHE A 1 100 ? 2.350 -12.890 -15.543 1.00 98.50 100 PHE A O 1
ATOM 730 N N . THR A 1 101 ? 0.274 -13.418 -16.225 1.00 98.50 101 THR A N 1
ATOM 731 C CA . THR A 1 101 ? 0.464 -14.863 -16.376 1.00 98.50 101 THR A CA 1
ATOM 732 C C . THR A 1 101 ? 1.325 -15.178 -17.603 1.00 98.50 101 THR A C 1
ATOM 734 O O . THR A 1 101 ? 1.589 -14.318 -18.448 1.00 98.50 101 THR A O 1
ATOM 737 N N . TRP A 1 102 ? 1.703 -16.450 -17.757 1.00 97.75 102 TRP A N 1
ATOM 738 C CA . TRP A 1 102 ? 2.393 -16.941 -18.955 1.00 97.75 102 TRP A CA 1
ATOM 739 C C . TRP A 1 102 ? 1.637 -16.646 -20.263 1.00 97.75 102 TRP A C 1
ATOM 741 O O . TRP A 1 102 ? 2.254 -16.387 -21.292 1.00 97.75 102 TRP A O 1
ATOM 751 N N . GLU A 1 103 ? 0.303 -16.644 -20.225 1.00 98.12 103 GLU A N 1
ATOM 752 C CA . GLU A 1 103 ? -0.550 -16.373 -21.390 1.00 98.12 103 GLU A CA 1
ATOM 753 C C . GLU A 1 103 ? -0.724 -14.871 -21.673 1.00 98.12 103 GLU A C 1
ATOM 755 O O . GLU A 1 103 ? -1.468 -14.494 -22.576 1.00 98.12 103 GLU A O 1
ATOM 760 N N . GLY A 1 104 ? -0.056 -13.996 -20.913 1.00 98.00 104 GLY A N 1
ATOM 761 C CA . GLY A 1 104 ? -0.138 -12.550 -21.106 1.00 98.00 104 GLY A CA 1
ATOM 762 C C . GLY A 1 104 ? -1.447 -11.930 -20.611 1.00 98.00 104 GLY A C 1
ATOM 763 O O . GLY A 1 104 ? -1.806 -10.844 -21.058 1.00 98.00 104 GLY A O 1
ATOM 764 N N . ARG A 1 105 ? -2.163 -12.595 -19.691 1.00 98.06 105 ARG A N 1
ATOM 765 C CA . ARG A 1 105 ? -3.363 -12.060 -19.015 1.00 98.06 105 ARG A CA 1
ATOM 766 C C . ARG A 1 105 ? -3.137 -11.852 -17.521 1.00 98.06 105 ARG A C 1
ATOM 768 O O . ARG A 1 105 ? -2.259 -12.499 -16.956 1.00 98.06 105 ARG A O 1
ATOM 775 N N . ASN A 1 106 ? -3.933 -11.002 -16.882 1.00 98.50 106 ASN A N 1
ATOM 776 C CA . ASN A 1 106 ? -3.920 -10.824 -15.429 1.00 98.50 106 ASN A CA 1
ATOM 777 C C . ASN A 1 106 ? -4.912 -11.788 -14.765 1.00 98.50 106 ASN A C 1
ATOM 779 O O . ASN A 1 106 ? -6.050 -11.914 -15.214 1.00 98.50 106 ASN A O 1
ATOM 783 N N . GLU A 1 107 ? -4.482 -12.438 -13.691 1.00 98.62 107 GLU A N 1
ATOM 784 C CA . GLU A 1 107 ? -5.320 -13.231 -12.788 1.00 98.62 107 GLU A CA 1
ATOM 785 C C . GLU A 1 107 ? -5.044 -12.718 -11.370 1.00 98.62 107 GLU A C 1
ATOM 787 O O . GLU A 1 107 ? -3.891 -12.452 -11.030 1.00 98.62 107 GLU A O 1
ATOM 792 N N . LEU A 1 108 ? -6.100 -12.477 -10.593 1.00 98.56 108 LEU A N 1
ATOM 793 C CA . LEU A 1 108 ? -6.054 -11.717 -9.342 1.00 98.56 108 LEU A CA 1
ATOM 794 C C . LEU A 1 108 ? -6.630 -12.556 -8.204 1.00 98.56 108 LEU A C 1
ATOM 796 O O . LEU A 1 108 ? -7.688 -13.159 -8.374 1.00 98.56 108 LEU A O 1
ATOM 800 N N . ASP A 1 109 ? -5.988 -12.486 -7.042 1.00 98.50 109 ASP A N 1
ATOM 801 C CA . ASP A 1 109 ? -6.453 -13.089 -5.796 1.00 98.50 109 ASP A CA 1
ATOM 802 C C . ASP A 1 109 ? -6.492 -12.026 -4.693 1.00 98.50 109 ASP A C 1
ATOM 804 O O . ASP A 1 109 ? -5.629 -11.147 -4.632 1.00 98.50 109 ASP A O 1
ATOM 808 N N . SER A 1 110 ? -7.465 -12.126 -3.787 1.00 98.00 110 SER A N 1
ATOM 809 C CA . SER A 1 110 ? -7.525 -11.310 -2.573 1.00 98.00 110 SER A CA 1
ATOM 810 C C . SER A 1 110 ? -8.212 -12.064 -1.433 1.00 98.00 110 SER A C 1
ATOM 812 O O . SER A 1 110 ? -8.973 -13.010 -1.648 1.00 98.00 110 SER A O 1
ATOM 814 N N . ALA A 1 111 ? -7.910 -11.669 -0.197 1.00 98.25 111 ALA A N 1
ATOM 815 C CA . ALA A 1 111 ? -8.513 -12.222 1.009 1.00 98.25 111 ALA A CA 1
ATOM 816 C C . ALA A 1 111 ? -8.609 -11.142 2.092 1.00 98.25 111 ALA A C 1
ATOM 818 O O . ALA A 1 111 ? -7.771 -10.244 2.162 1.00 98.25 111 ALA A O 1
ATOM 819 N N . ILE A 1 112 ? -9.621 -11.254 2.948 1.00 98.31 112 ILE A N 1
ATOM 820 C CA . ILE A 1 112 ? -9.859 -10.363 4.085 1.00 98.31 112 ILE A CA 1
ATOM 821 C C . ILE A 1 112 ? -10.428 -11.187 5.250 1.00 98.31 112 ILE A C 1
ATOM 823 O O . ILE A 1 112 ? -11.081 -12.207 5.017 1.00 98.31 112 ILE A O 1
ATOM 827 N N . MET A 1 113 ? -10.147 -10.791 6.492 1.00 97.88 113 MET A N 1
ATOM 828 C CA . MET A 1 113 ? -10.564 -11.502 7.705 1.00 97.88 113 MET A CA 1
ATOM 829 C C . MET A 1 113 ? -10.820 -10.510 8.846 1.00 97.88 113 MET A C 1
ATOM 831 O O . MET A 1 113 ? -10.113 -9.506 8.937 1.00 97.88 113 MET A O 1
ATOM 835 N N . ASP A 1 114 ? -11.802 -10.833 9.691 1.00 93.31 114 ASP A N 1
ATOM 836 C CA . ASP A 1 114 ? -12.118 -10.188 10.975 1.00 93.31 114 ASP A CA 1
ATOM 837 C C . ASP A 1 114 ? -11.862 -11.178 12.125 1.00 93.31 114 ASP A C 1
ATOM 839 O O . ASP A 1 114 ? -12.316 -12.345 11.999 1.00 93.31 114 ASP A O 1
#

Secondary structure (DSSP, 8-state):
------------------------PPPPP------S--S---GGG--HHHHHHHHHHHHHHHHHHHHHHHTT--HHHHHHHHHHHHHH-TTSSSGGGPPPPTTS----------

Radius of gyration: 31.7 Å; chains: 1; bounding box: 70×46×104 Å

Foldseek 3Di:
DDDDDDDPPDDDDDPPPPPPPPPPPPQDDDDDDDDLDDDDDDVVPADPVLVVLVVVLQVQLQVQLVVCVVVVHDNQNSNVRSVVSSLPRLSGCHPNVNDADPVRDGDHDDDGDD